Protein AF-A0A961F371-F1 (afdb_monomer)

Radius of gyration: 14.06 Å; Cα contacts (8 Å, |Δi|>4): 157; chains: 1; bounding box: 39×36×27 Å

Secondary structure (DSSP, 8-state):
--HHHHHHHHS-TTT--S--EEEEE--SS-TTT-GGGGSHHHHHHHHHHEEEEEEEEES---HHHHHHHHHTTEEEEEEEPSTT--EEEEEEEPPHHHHHTT-

Nearest PDB structures (foldseek):
  2qy6-assembly1_A  TM=8.973E-01  e=2.259E-09  Escherichia coli O157:H7
  3ps9-assembly1_A  TM=8.555E-01  e=1.669E-08  Escherichia coli BL21
  3awi-assembly4_D  TM=8.581E-01  e=2.143E-08  Escherichia coli K-12
  3sgl-assembly1_A  TM=8.199E-01  e=2.452E-07  Yersinia pestis
  3pvc-assembly1_A  TM=8.379E-01  e=4.042E-07  Yersinia pestis

pLDDT: mean 84.36, std 15.25, range [41.03, 97.75]

Sequence (103 aa):
GDAAHRLREFMPDALYPAAGIDCWYLDGFAPARNPDLWSAHIFAAMKRLSAADATAATYSVAGVVKRGLESAGFAYERAAGFGRKKEMLAAVRKSADTLRNQL

Structure (mmCIF, N/CA/C/O backbone):
data_AF-A0A961F371-F1
#
_entry.id   AF-A0A961F371-F1
#
loop_
_atom_site.group_PDB
_atom_site.id
_atom_site.type_symbol
_atom_site.label_atom_id
_atom_site.label_alt_id
_atom_site.label_comp_id
_atom_site.label_asym_id
_atom_site.label_entity_id
_atom_site.label_seq_id
_atom_site.pdbx_PDB_ins_code
_atom_site.Cartn_x
_atom_site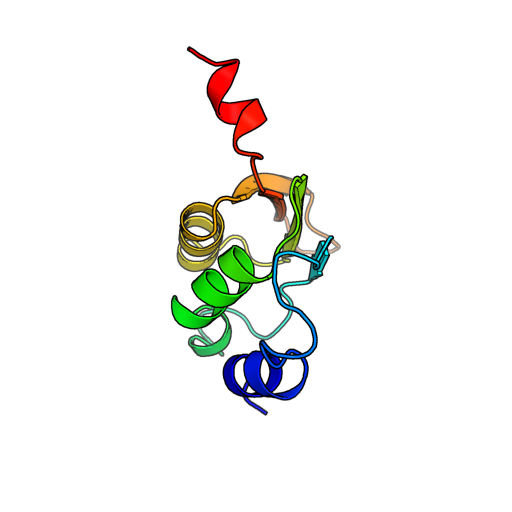.Cartn_y
_atom_site.Cartn_z
_atom_site.occupancy
_atom_site.B_iso_or_equiv
_atom_site.auth_seq_id
_atom_site.auth_comp_id
_atom_site.auth_asym_id
_atom_site.auth_atom_id
_atom_site.pdbx_PDB_model_num
ATOM 1 N N . GLY A 1 1 ? 8.608 -18.406 -3.779 1.00 54.41 1 GLY A N 1
ATOM 2 C CA . GLY A 1 1 ? 7.346 -18.705 -3.082 1.00 54.41 1 GLY A CA 1
ATOM 3 C C . GLY A 1 1 ? 6.437 -17.518 -3.260 1.00 54.41 1 GLY A C 1
ATOM 4 O O . GLY A 1 1 ? 6.910 -16.405 -3.076 1.00 54.41 1 GLY A O 1
ATOM 5 N N . ASP A 1 2 ? 5.204 -17.744 -3.693 1.00 74.81 2 ASP A N 1
ATOM 6 C CA . ASP A 1 2 ? 4.233 -16.680 -3.950 1.00 74.81 2 ASP A CA 1
ATOM 7 C C . ASP A 1 2 ? 3.741 -16.079 -2.620 1.00 74.81 2 ASP A C 1
ATOM 9 O O . ASP A 1 2 ? 3.242 -16.797 -1.749 1.00 74.81 2 ASP A O 1
ATOM 13 N N . ALA A 1 3 ? 3.915 -14.765 -2.452 1.00 67.44 3 ALA A N 1
ATOM 14 C CA . ALA A 1 3 ? 3.476 -14.038 -1.264 1.00 67.44 3 ALA A CA 1
ATOM 15 C C . ALA A 1 3 ? 1.963 -14.187 -1.042 1.00 67.44 3 ALA A C 1
ATOM 17 O O . ALA A 1 3 ? 1.521 -14.314 0.099 1.00 67.44 3 ALA A O 1
ATOM 18 N N . ALA A 1 4 ? 1.173 -14.259 -2.117 1.00 63.59 4 ALA A N 1
ATOM 19 C CA . ALA A 1 4 ? -0.268 -14.445 -2.017 1.00 63.59 4 ALA A CA 1
ATOM 20 C C . ALA A 1 4 ? -0.634 -15.837 -1.491 1.00 63.59 4 ALA A C 1
ATOM 22 O O . ALA A 1 4 ? -1.550 -15.981 -0.680 1.00 63.59 4 ALA A O 1
ATOM 23 N N . HIS A 1 5 ? 0.086 -16.874 -1.921 1.00 67.69 5 HIS A N 1
ATOM 24 C CA . HIS A 1 5 ? -0.067 -18.216 -1.367 1.00 67.69 5 HIS A CA 1
ATOM 25 C C . HIS A 1 5 ? 0.276 -18.251 0.128 1.00 67.69 5 HIS A C 1
ATOM 27 O O . HIS A 1 5 ? -0.529 -18.719 0.931 1.00 67.69 5 HIS A O 1
ATOM 33 N N . ARG A 1 6 ? 1.415 -17.668 0.522 1.00 71.81 6 ARG A N 1
ATOM 34 C CA . ARG A 1 6 ? 1.866 -17.682 1.922 1.00 71.81 6 ARG A CA 1
ATOM 35 C C . ARG A 1 6 ? 0.980 -16.881 2.869 1.00 71.81 6 ARG A C 1
ATOM 37 O O . ARG A 1 6 ? 0.815 -17.293 4.010 1.00 71.81 6 ARG A O 1
ATOM 44 N N . LEU A 1 7 ? 0.371 -15.786 2.412 1.00 70.38 7 LEU A N 1
ATOM 45 C CA . LEU A 1 7 ? -0.593 -15.038 3.226 1.00 70.38 7 LEU A CA 1
ATOM 46 C C . LEU A 1 7 ? -1.814 -15.884 3.607 1.00 70.38 7 LEU A C 1
ATOM 48 O O . LEU A 1 7 ? -2.349 -15.712 4.694 1.00 70.38 7 LEU A O 1
ATOM 52 N N . ARG A 1 8 ? -2.236 -16.819 2.747 1.00 67.94 8 ARG A N 1
ATOM 53 C CA . ARG A 1 8 ? -3.315 -17.767 3.073 1.00 67.94 8 ARG A CA 1
ATOM 54 C C . ARG A 1 8 ? -2.851 -18.895 3.990 1.00 67.94 8 ARG A C 1
ATOM 56 O O . ARG A 1 8 ? -3.617 -19.336 4.835 1.00 67.94 8 ARG A O 1
ATOM 63 N N . GLU A 1 9 ? -1.619 -19.357 3.809 1.00 70.12 9 GLU A N 1
ATOM 64 C CA . GLU A 1 9 ? -1.055 -20.488 4.552 1.00 70.12 9 GLU A CA 1
ATOM 65 C C . GLU A 1 9 ? -0.691 -20.120 6.000 1.00 70.12 9 GLU A C 1
ATOM 67 O O . GLU A 1 9 ? -1.052 -20.838 6.926 1.00 70.12 9 GLU A O 1
ATOM 72 N N . PHE A 1 10 ? -0.014 -18.985 6.208 1.00 64.94 10 PHE A N 1
ATOM 73 C CA . PHE A 1 10 ? 0.437 -18.545 7.536 1.00 64.94 10 PHE A CA 1
ATOM 74 C C . PHE A 1 10 ? -0.629 -17.790 8.329 1.00 64.94 10 PHE A C 1
ATOM 76 O O . PHE A 1 10 ? -0.530 -17.703 9.551 1.00 64.94 10 PHE A O 1
ATOM 83 N N . MET A 1 11 ? -1.644 -17.249 7.653 1.00 65.00 11 MET A N 1
ATOM 84 C CA . MET A 1 11 ? -2.767 -16.572 8.302 1.00 65.00 11 MET A CA 1
ATOM 85 C C . MET A 1 11 ? -4.088 -17.216 7.880 1.00 65.00 11 MET A C 1
ATOM 87 O O . MET A 1 11 ? -4.888 -16.587 7.179 1.00 65.00 11 MET A O 1
ATOM 91 N N . PRO A 1 12 ? -4.317 -18.485 8.271 1.00 65.00 12 PRO A N 1
ATOM 92 C CA . PRO A 1 12 ? -5.589 -19.129 8.012 1.00 65.00 12 PRO A CA 1
ATOM 93 C C . PRO A 1 12 ? -6.683 -18.386 8.780 1.00 65.00 12 PRO A C 1
ATOM 95 O O . PRO A 1 12 ? -6.499 -18.019 9.945 1.00 65.00 12 PRO A O 1
ATOM 98 N N . ASP A 1 13 ? -7.839 -18.208 8.141 1.00 65.88 13 ASP A N 1
ATOM 99 C CA . ASP A 1 13 ? -8.978 -17.457 8.694 1.00 65.88 13 ASP A CA 1
ATOM 100 C C . ASP A 1 13 ? -9.411 -17.964 10.085 1.00 65.88 13 ASP A C 1
ATOM 102 O O . ASP A 1 13 ? -9.940 -17.206 10.892 1.00 65.88 13 ASP A O 1
ATOM 106 N N . ALA A 1 14 ? -9.126 -19.233 10.397 1.00 60.84 14 ALA A N 1
ATOM 107 C CA . ALA A 1 14 ? -9.413 -19.861 11.683 1.00 60.84 14 ALA A CA 1
ATOM 108 C C . ALA A 1 14 ? -8.531 -19.378 12.855 1.00 60.84 14 ALA A C 1
ATOM 110 O O . ALA A 1 14 ? -8.976 -19.442 13.997 1.00 60.84 14 ALA A O 1
ATOM 111 N N . LEU A 1 15 ? -7.295 -18.921 12.604 1.00 60.03 15 LEU A N 1
ATOM 112 C CA . LEU A 1 15 ? -6.373 -18.446 13.653 1.00 60.03 15 LEU A CA 1
ATOM 113 C C . LEU A 1 15 ? -6.352 -16.917 13.775 1.00 60.03 15 LEU A C 1
ATOM 115 O O . LEU A 1 15 ? -6.049 -16.393 14.844 1.00 60.03 15 LEU A O 1
ATOM 119 N N . TYR A 1 16 ? -6.705 -16.207 12.701 1.00 59.97 16 TYR A N 1
ATOM 120 C CA . TYR A 1 16 ? -6.743 -14.745 12.650 1.00 59.97 16 TYR A CA 1
ATOM 121 C C . TYR A 1 16 ? -8.093 -14.282 12.085 1.00 59.97 16 TYR A C 1
ATOM 123 O O . TYR A 1 16 ? -8.177 -13.906 10.914 1.00 59.97 16 TYR A O 1
ATOM 131 N N . PRO A 1 17 ? -9.164 -14.319 12.902 1.00 53.75 17 PRO A N 1
ATOM 132 C CA . PRO A 1 17 ? -10.536 -14.120 12.433 1.00 53.75 17 PRO A CA 1
ATOM 133 C C . PRO A 1 17 ? -10.816 -12.709 11.879 1.00 53.75 17 PRO A C 1
ATOM 135 O O . PRO A 1 17 ? -11.793 -12.531 11.153 1.00 53.75 17 PRO A O 1
ATOM 138 N N . ALA A 1 18 ? -9.969 -11.713 12.174 1.00 64.69 18 ALA A N 1
ATOM 139 C CA . ALA A 1 18 ? -9.973 -10.382 11.559 1.00 64.69 18 ALA A CA 1
ATOM 140 C C . ALA A 1 18 ? -8.677 -9.596 11.866 1.00 64.69 18 ALA A C 1
ATOM 142 O O . ALA A 1 18 ? -8.003 -9.875 12.854 1.00 64.69 18 ALA A O 1
ATOM 143 N N . ALA A 1 19 ? -8.379 -8.598 11.018 1.00 65.88 19 ALA A N 1
ATOM 144 C CA . ALA A 1 19 ? -7.673 -7.338 11.305 1.00 65.88 19 ALA A CA 1
ATOM 145 C C . ALA A 1 19 ? -6.662 -7.325 12.479 1.00 65.88 19 ALA A C 1
ATOM 147 O O . ALA A 1 19 ? -6.939 -6.730 13.517 1.00 65.88 19 ALA A O 1
ATOM 148 N N . GLY A 1 20 ? -5.486 -7.935 12.301 1.00 80.62 20 GLY A N 1
ATOM 149 C CA . GLY A 1 20 ? -4.444 -8.014 13.339 1.00 80.62 20 GLY A CA 1
ATOM 150 C C . GLY A 1 20 ? -3.054 -7.541 12.911 1.00 80.62 20 GLY A C 1
ATOM 151 O O . GLY A 1 20 ? -2.134 -7.567 13.717 1.00 80.62 20 GLY A O 1
ATOM 152 N N . ILE A 1 21 ? -2.866 -7.143 11.648 1.00 90.06 21 ILE A N 1
ATOM 153 C CA . ILE A 1 21 ? -1.576 -6.622 11.184 1.00 90.06 21 ILE A CA 1
ATOM 154 C C . ILE A 1 21 ? -1.513 -5.118 11.424 1.00 90.06 21 ILE A C 1
ATOM 156 O O . ILE A 1 21 ? -2.221 -4.356 10.759 1.00 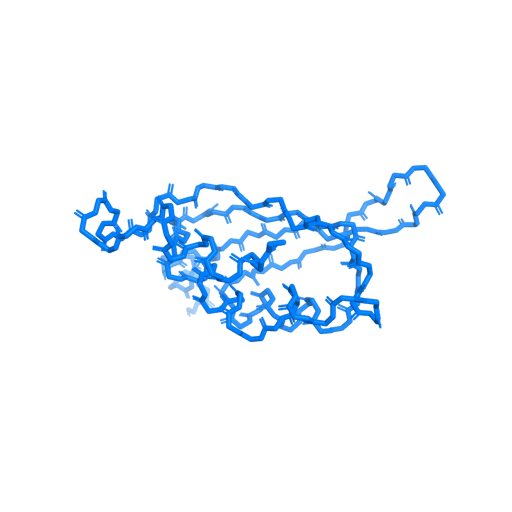90.06 21 ILE A O 1
ATOM 160 N N . ASP A 1 22 ? -0.610 -4.709 12.309 1.00 92.38 22 ASP A N 1
ATOM 161 C CA . ASP A 1 22 ? -0.342 -3.303 12.625 1.00 92.38 22 ASP A CA 1
ATOM 162 C C . ASP A 1 22 ? 0.596 -2.631 11.614 1.00 92.38 22 ASP A C 1
ATOM 164 O O . ASP A 1 22 ? 0.533 -1.417 11.408 1.00 92.38 22 ASP A O 1
ATOM 168 N N . CYS A 1 23 ? 1.476 -3.393 10.954 1.00 94.62 23 CYS A N 1
ATOM 169 C CA . CYS A 1 23 ? 2.414 -2.835 9.985 1.00 94.62 23 CYS A CA 1
ATOM 170 C C . CYS A 1 23 ? 2.738 -3.775 8.815 1.00 94.62 23 CYS A C 1
ATOM 172 O O . CYS A 1 23 ? 2.901 -4.984 8.968 1.00 94.62 23 CYS A O 1
ATOM 174 N N . TRP A 1 24 ? 2.865 -3.186 7.625 1.00 95.69 24 TRP A N 1
ATOM 175 C CA . TRP A 1 24 ? 3.261 -3.864 6.394 1.00 95.69 24 TRP A CA 1
ATOM 176 C C . TRP A 1 24 ? 4.583 -3.326 5.862 1.00 95.69 24 TRP A C 1
ATOM 178 O O . TRP A 1 24 ? 4.718 -2.133 5.578 1.00 95.69 24 TRP A O 1
ATOM 188 N N . TYR A 1 25 ? 5.527 -4.229 5.610 1.00 95.38 25 TYR A N 1
ATOM 189 C CA . TYR A 1 25 ? 6.726 -3.934 4.831 1.00 95.38 25 TYR A CA 1
ATOM 190 C C . TYR A 1 25 ? 6.550 -4.495 3.427 1.00 95.38 25 TYR A C 1
ATOM 192 O O . TYR A 1 25 ? 6.692 -5.690 3.178 1.00 95.38 25 TYR A O 1
ATOM 200 N N . LEU A 1 26 ? 6.191 -3.611 2.501 1.00 93.06 26 LEU A N 1
ATOM 201 C CA . LEU A 1 26 ? 5.996 -3.950 1.099 1.00 93.06 26 LEU A CA 1
ATOM 202 C C . LEU A 1 26 ? 7.335 -3.864 0.371 1.00 93.06 26 LEU A C 1
ATOM 204 O O . LEU A 1 26 ? 7.662 -2.861 -0.281 1.00 93.06 26 LEU A O 1
ATOM 208 N N . ASP A 1 27 ? 8.102 -4.939 0.519 1.00 91.75 27 ASP A N 1
ATOM 209 C CA . ASP A 1 27 ? 9.429 -5.097 -0.056 1.00 91.75 27 ASP A CA 1
ATOM 210 C C . ASP A 1 27 ? 9.513 -6.318 -0.982 1.00 91.75 27 ASP A C 1
ATOM 212 O O . ASP A 1 27 ? 8.850 -7.337 -0.798 1.00 91.75 27 ASP A O 1
ATOM 216 N N . GLY A 1 28 ? 10.317 -6.184 -2.029 1.00 88.75 28 GLY A N 1
ATOM 217 C CA . GLY A 1 28 ? 10.445 -7.149 -3.112 1.00 88.75 28 GLY A CA 1
ATOM 218 C C . GLY A 1 28 ? 10.920 -6.482 -4.397 1.00 88.75 28 GLY A C 1
ATOM 219 O O . GLY A 1 28 ? 11.224 -5.291 -4.430 1.00 88.75 28 GLY A O 1
ATOM 220 N N . PHE A 1 29 ? 10.991 -7.229 -5.499 1.00 91.00 29 PHE A N 1
ATOM 221 C CA . PHE A 1 29 ? 11.420 -6.651 -6.774 1.00 91.00 29 PHE A CA 1
ATOM 222 C C . PHE A 1 29 ? 10.461 -5.573 -7.289 1.00 91.00 29 PHE A C 1
ATOM 224 O O . PHE A 1 29 ? 9.264 -5.580 -6.998 1.00 91.00 29 PHE A O 1
ATOM 231 N N . ALA A 1 30 ? 11.010 -4.657 -8.095 1.00 89.62 30 ALA A N 1
ATOM 232 C CA . ALA A 1 30 ? 10.253 -3.553 -8.670 1.00 89.62 30 ALA A CA 1
ATOM 233 C C . ALA A 1 30 ? 8.998 -4.068 -9.398 1.00 89.62 30 ALA A C 1
ATOM 235 O O . ALA A 1 30 ? 9.059 -5.153 -9.983 1.00 89.62 30 ALA A O 1
ATOM 236 N N . PRO A 1 31 ? 7.899 -3.294 -9.454 1.00 88.44 31 PRO A N 1
ATOM 237 C CA . PRO A 1 31 ? 6.650 -3.762 -10.056 1.00 88.44 31 PRO A CA 1
ATOM 238 C C . PRO A 1 31 ? 6.765 -4.301 -11.480 1.00 88.44 31 PRO A C 1
ATOM 240 O O . PRO A 1 31 ? 6.092 -5.262 -11.823 1.00 88.44 31 PRO A O 1
ATOM 243 N N . ALA A 1 32 ? 7.676 -3.750 -12.282 1.00 90.62 32 ALA A N 1
ATOM 244 C CA . ALA A 1 32 ? 7.939 -4.246 -13.630 1.00 90.62 32 ALA A CA 1
ATOM 245 C C . ALA A 1 32 ? 8.620 -5.632 -13.670 1.00 90.62 32 ALA A C 1
ATOM 247 O O . ALA A 1 32 ? 8.526 -6.321 -14.677 1.00 90.62 32 ALA A O 1
ATOM 248 N N . ARG A 1 33 ? 9.329 -6.035 -12.606 1.00 90.81 33 ARG A N 1
ATOM 249 C CA . ARG A 1 33 ? 10.050 -7.320 -12.515 1.00 90.81 33 ARG A CA 1
ATOM 250 C C . ARG A 1 33 ? 9.279 -8.396 -11.752 1.00 90.81 33 ARG A C 1
ATOM 252 O O . ARG A 1 33 ? 9.562 -9.569 -11.948 1.00 90.81 33 ARG A O 1
ATOM 259 N N . ASN A 1 34 ? 8.363 -8.012 -10.864 1.00 91.12 34 ASN A N 1
ATOM 260 C CA . ASN A 1 34 ? 7.539 -8.945 -10.094 1.00 91.12 34 ASN A CA 1
ATOM 261 C C . ASN A 1 34 ? 6.113 -8.397 -9.927 1.00 91.12 34 ASN A C 1
ATOM 263 O O . ASN A 1 34 ? 5.772 -7.946 -8.835 1.00 91.12 34 ASN A O 1
ATOM 267 N N . PRO A 1 35 ? 5.298 -8.375 -10.993 1.00 89.69 35 PRO A N 1
ATOM 268 C CA . PRO A 1 35 ? 3.954 -7.798 -10.958 1.00 89.69 35 PRO A CA 1
ATOM 269 C C . PRO A 1 35 ? 3.014 -8.508 -9.975 1.00 89.69 35 PRO A C 1
ATOM 271 O O . PRO A 1 35 ? 2.137 -7.857 -9.412 1.00 89.69 35 PRO A O 1
ATOM 274 N N . ASP A 1 36 ? 3.226 -9.798 -9.713 1.00 89.56 36 ASP A N 1
ATOM 275 C CA . ASP A 1 36 ? 2.352 -10.615 -8.864 1.00 89.56 36 ASP A CA 1
ATOM 276 C C . ASP A 1 36 ? 2.322 -10.125 -7.408 1.00 89.56 36 ASP A C 1
ATOM 278 O O . ASP A 1 36 ? 1.252 -10.052 -6.796 1.00 89.56 36 ASP A O 1
ATOM 282 N N . LEU A 1 37 ? 3.473 -9.686 -6.878 1.00 89.00 37 LEU A N 1
ATOM 283 C CA . LEU A 1 37 ? 3.569 -9.059 -5.551 1.00 89.00 37 LEU A CA 1
ATOM 284 C C . LEU A 1 37 ? 2.743 -7.767 -5.449 1.00 89.00 37 LEU A C 1
ATOM 286 O O . LEU A 1 37 ? 2.271 -7.417 -4.373 1.00 89.00 37 LEU A O 1
ATOM 290 N N . TRP A 1 38 ? 2.557 -7.058 -6.560 1.00 93.19 38 TRP A N 1
ATOM 291 C CA . TRP A 1 38 ? 1.823 -5.789 -6.618 1.00 93.19 38 TRP A CA 1
ATOM 292 C C . TRP A 1 38 ? 0.445 -5.968 -7.260 1.00 93.19 38 TRP A C 1
ATOM 294 O O . TRP A 1 38 ? -0.109 -5.033 -7.842 1.00 93.19 38 TRP A O 1
ATOM 304 N N . SER A 1 39 ? -0.096 -7.184 -7.195 1.00 93.38 39 SER A N 1
ATOM 305 C CA . SER A 1 39 ? -1.406 -7.511 -7.738 1.00 93.38 39 SER A CA 1
ATOM 306 C C . SER A 1 39 ? -2.535 -7.028 -6.826 1.00 93.38 39 SER A C 1
ATOM 308 O O . SER A 1 39 ? -2.383 -6.879 -5.612 1.00 93.38 39 SER A O 1
ATOM 310 N N . ALA A 1 40 ? -3.723 -6.854 -7.409 1.00 92.31 40 ALA A N 1
ATOM 311 C CA . ALA A 1 40 ? -4.936 -6.524 -6.661 1.00 92.31 40 ALA A CA 1
ATOM 312 C C . ALA A 1 40 ? -5.235 -7.539 -5.542 1.00 92.31 40 ALA A C 1
ATOM 314 O O . ALA A 1 40 ? -5.786 -7.173 -4.507 1.00 92.31 40 ALA A O 1
ATOM 315 N N . HIS A 1 41 ? -4.841 -8.803 -5.722 1.00 89.94 41 HIS A N 1
ATOM 316 C CA . HIS A 1 41 ? -5.054 -9.842 -4.723 1.00 89.94 41 HIS A CA 1
ATOM 317 C C . HIS A 1 41 ? -4.239 -9.603 -3.442 1.00 89.94 41 HIS A C 1
ATOM 319 O O . HIS A 1 41 ? -4.780 -9.757 -2.347 1.00 89.94 41 HIS A O 1
ATOM 325 N N . ILE A 1 42 ? -2.982 -9.157 -3.566 1.00 92.06 42 ILE A N 1
ATOM 326 C CA . ILE A 1 42 ? -2.147 -8.785 -2.415 1.00 92.06 42 ILE A CA 1
ATOM 327 C C . ILE A 1 42 ? -2.761 -7.598 -1.673 1.00 92.06 42 ILE A C 1
ATOM 329 O O . ILE A 1 42 ? -2.942 -7.660 -0.459 1.00 92.06 42 ILE A O 1
ATOM 333 N N . PHE A 1 43 ? -3.170 -6.548 -2.388 1.00 94.44 43 PHE A N 1
ATOM 334 C CA . PHE A 1 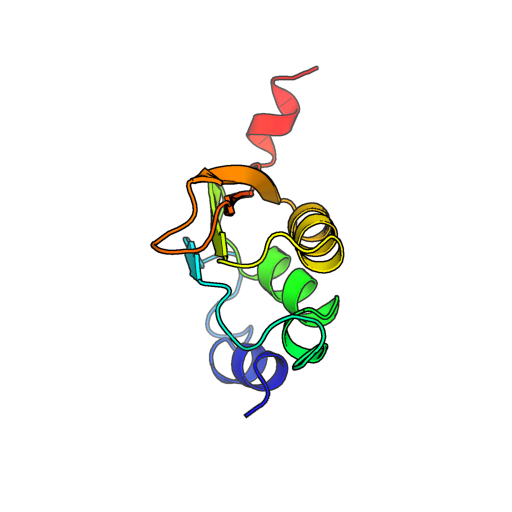43 ? -3.789 -5.377 -1.759 1.00 94.44 43 PHE A CA 1
ATOM 335 C C . PHE A 1 43 ? -5.142 -5.699 -1.099 1.00 94.44 43 PHE A C 1
ATOM 337 O O . PHE A 1 43 ? -5.451 -5.177 -0.027 1.00 94.44 43 PHE A O 1
ATOM 344 N N . ALA A 1 44 ? -5.926 -6.618 -1.669 1.00 90.88 44 ALA A N 1
ATOM 345 C CA . ALA A 1 44 ? -7.146 -7.118 -1.035 1.00 90.88 44 ALA A CA 1
ATOM 346 C C . ALA A 1 44 ? -6.848 -7.892 0.261 1.00 90.88 44 ALA A C 1
ATOM 348 O O . ALA A 1 44 ? -7.556 -7.726 1.257 1.00 90.88 44 ALA A O 1
ATOM 349 N N . ALA A 1 45 ? -5.782 -8.699 0.278 1.00 89.62 45 ALA A N 1
ATOM 350 C CA . ALA A 1 45 ? -5.326 -9.369 1.491 1.00 89.62 45 ALA A CA 1
ATOM 351 C C . ALA A 1 45 ? -4.865 -8.358 2.552 1.00 89.62 45 ALA A C 1
ATOM 353 O O . ALA A 1 45 ? -5.270 -8.480 3.707 1.00 89.62 45 ALA A O 1
ATOM 354 N N . MET A 1 46 ? -4.118 -7.317 2.159 1.00 92.62 46 MET A N 1
ATOM 355 C CA . MET A 1 46 ? -3.728 -6.234 3.068 1.00 92.62 46 MET A CA 1
ATOM 356 C C . MET A 1 46 ? -4.940 -5.582 3.728 1.00 92.62 46 MET A C 1
ATOM 358 O O . MET A 1 46 ? -4.991 -5.467 4.949 1.00 92.62 46 MET A O 1
ATOM 362 N N . LYS A 1 47 ? -5.955 -5.220 2.934 1.00 91.38 47 LYS A N 1
ATOM 363 C CA . LYS A 1 47 ? -7.192 -4.619 3.445 1.00 91.38 47 LYS A CA 1
ATOM 364 C C . LYS A 1 47 ? -7.847 -5.476 4.526 1.00 91.38 47 LYS A C 1
ATOM 366 O O . LYS A 1 47 ? -8.222 -4.958 5.574 1.00 91.38 47 LYS A O 1
ATOM 371 N N . ARG A 1 48 ? -7.988 -6.774 4.246 1.00 88.69 48 ARG A N 1
ATOM 372 C CA . ARG A 1 48 ? -8.662 -7.749 5.112 1.00 88.69 48 ARG A CA 1
ATOM 373 C C . ARG A 1 48 ? -7.910 -7.987 6.421 1.00 88.69 48 ARG A C 1
ATOM 375 O O . ARG A 1 48 ? -8.538 -8.112 7.467 1.00 88.69 48 ARG A O 1
ATOM 382 N N . LEU A 1 49 ? -6.585 -8.078 6.347 1.00 88.94 49 LEU A N 1
ATOM 383 C CA . LEU A 1 49 ? -5.742 -8.506 7.464 1.00 88.94 49 LEU A CA 1
ATOM 384 C C . LEU A 1 49 ? -5.234 -7.345 8.327 1.00 88.94 49 LEU A C 1
ATOM 386 O O . LEU A 1 49 ? -4.823 -7.572 9.463 1.00 88.94 49 LEU A O 1
ATOM 390 N N . SER A 1 50 ? -5.269 -6.111 7.826 1.00 91.38 50 SER A N 1
ATOM 391 C CA . SER A 1 50 ? -4.842 -4.936 8.588 1.00 91.38 50 SER A CA 1
ATOM 392 C C . SER A 1 50 ? -5.735 -4.638 9.788 1.00 91.38 50 SER A C 1
ATOM 394 O O . SER A 1 50 ? -6.961 -4.683 9.680 1.00 91.38 50 SER A O 1
ATOM 396 N N . ALA A 1 51 ? -5.120 -4.249 10.901 1.00 89.56 51 ALA A N 1
ATOM 397 C CA . ALA A 1 51 ? -5.786 -3.598 12.023 1.00 89.56 51 ALA A CA 1
ATOM 398 C C . ALA A 1 51 ? -6.267 -2.178 11.650 1.00 89.56 51 ALA A C 1
ATOM 400 O O . ALA A 1 51 ? -5.950 -1.649 10.576 1.00 89.56 51 ALA A O 1
ATOM 401 N N . ALA A 1 52 ? -7.076 -1.556 12.514 1.00 87.69 52 ALA A N 1
ATOM 402 C CA . ALA A 1 52 ? -7.306 -0.111 12.432 1.00 87.69 52 ALA A CA 1
ATOM 403 C C . ALA A 1 52 ? -5.969 0.629 12.593 1.00 87.69 52 ALA A C 1
ATOM 405 O O . ALA A 1 52 ? -5.092 0.152 13.302 1.00 87.69 52 ALA A O 1
ATOM 406 N N . ASP A 1 53 ? -5.800 1.739 11.872 1.00 90.75 53 ASP A N 1
ATOM 407 C CA . ASP A 1 53 ? -4.582 2.562 11.893 1.00 90.75 53 ASP A CA 1
ATOM 408 C C . ASP A 1 53 ? -3.283 1.826 11.511 1.00 90.75 53 ASP A C 1
ATOM 410 O O . ASP A 1 53 ? -2.182 2.344 11.703 1.00 90.75 53 ASP A O 1
ATOM 414 N N . ALA A 1 54 ? -3.403 0.644 10.893 1.00 94.94 54 ALA A N 1
ATOM 415 C CA . ALA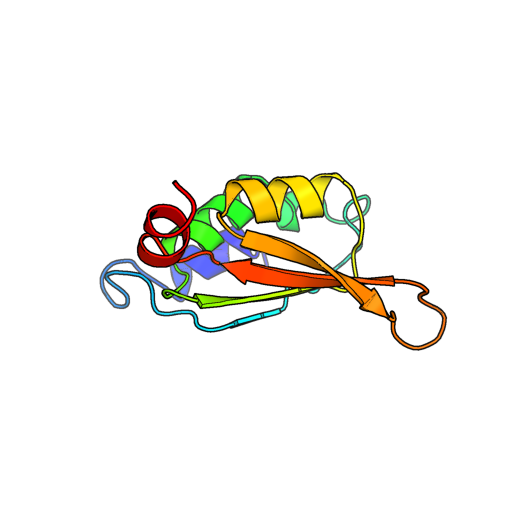 A 1 54 ? -2.265 -0.106 10.390 1.00 94.94 54 ALA A CA 1
ATOM 416 C C . ALA A 1 54 ? -1.425 0.742 9.431 1.00 94.94 54 ALA A C 1
ATOM 418 O O . ALA A 1 54 ? -1.947 1.501 8.611 1.00 94.94 54 ALA A O 1
ATOM 419 N N . THR A 1 55 ? -0.115 0.558 9.484 1.00 97.31 55 THR A N 1
ATOM 420 C CA . THR A 1 55 ? 0.841 1.289 8.6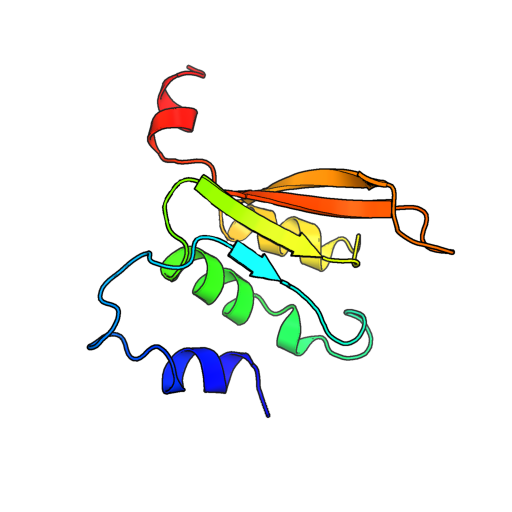53 1.00 97.31 55 THR A CA 1
ATOM 421 C C . THR A 1 55 ? 1.360 0.424 7.511 1.00 97.31 55 THR A C 1
ATOM 423 O O . THR A 1 55 ? 1.343 -0.805 7.568 1.00 97.31 55 THR A O 1
ATOM 426 N N . ALA A 1 56 ? 1.825 1.056 6.441 1.00 97.50 56 ALA A N 1
ATOM 427 C CA . ALA A 1 56 ? 2.542 0.391 5.366 1.00 97.50 56 ALA A CA 1
ATOM 428 C C . ALA A 1 56 ? 3.700 1.262 4.884 1.00 97.50 56 ALA A C 1
ATOM 430 O O . ALA A 1 56 ? 3.564 2.478 4.759 1.00 97.50 56 ALA A O 1
ATOM 431 N N . ALA A 1 57 ? 4.830 0.637 4.569 1.00 97.56 57 ALA A N 1
ATOM 432 C CA . ALA A 1 57 ? 5.975 1.307 3.970 1.00 97.56 57 ALA A CA 1
ATOM 433 C C . ALA A 1 57 ? 6.476 0.527 2.756 1.00 97.56 57 ALA A C 1
ATOM 435 O O . ALA A 1 57 ? 6.493 -0.705 2.746 1.00 97.56 57 ALA A O 1
ATOM 436 N N . THR A 1 58 ? 6.903 1.248 1.721 1.00 96.69 58 THR A N 1
ATOM 437 C CA . THR A 1 58 ? 7.534 0.650 0.545 1.00 96.69 58 THR A CA 1
ATOM 438 C C . THR A 1 58 ? 8.531 1.598 -0.075 1.00 96.69 58 THR A C 1
ATOM 440 O O . THR A 1 58 ? 8.300 2.803 -0.184 1.00 96.69 58 THR A O 1
ATOM 443 N N . TYR A 1 59 ? 9.620 1.037 -0.592 1.00 94.56 59 TYR A N 1
ATOM 444 C CA . TYR A 1 59 ? 10.533 1.810 -1.411 1.00 94.56 59 TYR A CA 1
ATOM 445 C C . TYR A 1 59 ? 9.839 2.287 -2.702 1.00 94.56 59 TYR A C 1
ATOM 447 O O . TYR A 1 59 ? 10.210 3.326 -3.234 1.00 94.56 59 TYR A O 1
ATOM 455 N N . SER A 1 60 ? 8.877 1.555 -3.271 1.00 94.44 60 SER A N 1
ATOM 456 C CA . SER A 1 60 ? 8.318 1.839 -4.603 1.00 94.44 60 SER A CA 1
ATOM 457 C C . SER A 1 60 ? 7.328 3.013 -4.622 1.00 94.44 60 SER A C 1
ATOM 459 O O . SER A 1 60 ? 6.344 3.015 -3.900 1.00 94.44 60 SER A O 1
ATOM 461 N N . VAL A 1 61 ? 7.517 3.975 -5.536 1.00 95.94 61 VAL A N 1
ATOM 462 C CA . VAL A 1 61 ? 6.580 5.101 -5.767 1.00 95.94 61 VAL A CA 1
ATOM 463 C C . VAL A 1 61 ? 5.728 4.928 -7.034 1.00 95.94 61 VAL A C 1
ATOM 465 O O . VAL A 1 61 ? 5.132 5.890 -7.535 1.00 95.94 61 VAL A O 1
ATOM 468 N N . ALA A 1 62 ? 5.701 3.716 -7.595 1.00 96.25 62 ALA A N 1
ATOM 469 C CA . ALA A 1 62 ? 5.003 3.421 -8.842 1.00 96.25 62 ALA A CA 1
ATOM 470 C C . ALA A 1 62 ? 3.480 3.588 -8.707 1.00 96.25 62 ALA A C 1
ATOM 472 O O . ALA A 1 62 ? 2.896 3.313 -7.659 1.00 96.25 62 ALA A O 1
ATOM 473 N N . GLY A 1 63 ? 2.819 3.995 -9.795 1.00 96.88 63 GLY A N 1
ATOM 474 C CA . GLY A 1 63 ? 1.375 4.262 -9.792 1.00 96.88 63 GLY A CA 1
ATOM 475 C C . GLY A 1 63 ? 0.512 3.054 -9.412 1.00 96.88 63 GLY A C 1
ATOM 476 O O . GLY A 1 63 ? -0.502 3.226 -8.748 1.00 96.88 63 GLY A O 1
ATOM 477 N N . VAL A 1 64 ? 0.926 1.834 -9.780 1.00 96.19 64 VAL A N 1
ATOM 478 C CA . VAL A 1 64 ? 0.220 0.599 -9.388 1.00 96.19 64 VAL A CA 1
ATOM 479 C C . VAL A 1 64 ? 0.234 0.385 -7.875 1.00 96.19 64 VAL A C 1
ATOM 481 O O . VAL A 1 64 ? -0.774 -0.013 -7.308 1.00 96.19 64 VAL A O 1
ATOM 484 N N . VAL A 1 65 ? 1.341 0.733 -7.214 1.00 97.00 65 VAL A N 1
ATOM 485 C CA . VAL A 1 65 ? 1.492 0.582 -5.764 1.00 97.00 65 VAL A CA 1
ATOM 486 C C . VAL A 1 65 ? 0.635 1.607 -5.030 1.00 97.00 65 VAL A C 1
ATOM 488 O O . VAL A 1 65 ? -0.081 1.249 -4.106 1.00 97.00 65 VAL A O 1
ATOM 491 N N . LYS A 1 66 ? 0.631 2.859 -5.503 1.00 97.75 66 LYS A N 1
ATOM 492 C CA . LYS A 1 66 ? -0.226 3.936 -4.978 1.00 97.75 66 LYS A CA 1
ATOM 493 C C . LYS A 1 66 ? -1.709 3.575 -5.040 1.00 97.75 66 LYS A C 1
ATOM 495 O O . LYS A 1 66 ? -2.380 3.589 -4.015 1.00 97.75 66 LYS A O 1
ATOM 500 N N . ARG A 1 67 ? -2.190 3.171 -6.221 1.00 97.44 67 ARG A N 1
ATOM 501 C CA . ARG A 1 67 ? -3.586 2.741 -6.410 1.00 97.44 67 ARG A CA 1
ATOM 502 C C . ARG A 1 67 ? -3.922 1.492 -5.600 1.00 97.44 67 ARG A C 1
ATOM 504 O O . ARG A 1 67 ? -5.029 1.370 -5.089 1.00 97.44 67 ARG A O 1
ATOM 511 N N . GLY A 1 68 ? -2.968 0.571 -5.473 1.00 96.69 68 GLY A N 1
ATOM 512 C CA . GLY A 1 68 ? -3.094 -0.606 -4.622 1.00 96.69 68 GLY A CA 1
ATOM 513 C C . GLY A 1 68 ? -3.321 -0.243 -3.156 1.00 96.69 68 GLY A C 1
ATOM 514 O O . GLY A 1 68 ? -4.309 -0.680 -2.569 1.00 96.69 68 GLY A O 1
ATOM 515 N N . LEU A 1 69 ? -2.466 0.618 -2.597 1.00 96.94 69 LEU A N 1
ATOM 516 C CA . LEU A 1 69 ? -2.596 1.142 -1.233 1.00 96.94 69 LEU A CA 1
ATOM 517 C C . LEU A 1 69 ? -3.946 1.846 -1.019 1.00 96.94 69 LEU A C 1
ATOM 519 O O . LEU A 1 69 ? -4.656 1.514 -0.071 1.00 96.94 69 LEU A O 1
ATOM 523 N N . GLU A 1 70 ? -4.344 2.733 -1.935 1.00 96.56 70 GLU A N 1
ATOM 524 C CA . GLU A 1 70 ? -5.654 3.405 -1.895 1.00 96.56 70 GLU A CA 1
ATOM 525 C C . GLU A 1 70 ? -6.807 2.389 -1.882 1.00 96.56 70 GLU A C 1
ATOM 527 O O . GLU A 1 70 ? -7.693 2.459 -1.030 1.00 96.56 70 GLU A O 1
ATOM 532 N N . SER A 1 71 ? -6.773 1.386 -2.769 1.00 95.19 71 SER A N 1
ATOM 533 C CA . SER A 1 71 ? -7.803 0.336 -2.839 1.00 95.19 71 SER A CA 1
ATOM 534 C C . SER A 1 71 ? -7.881 -0.520 -1.567 1.00 95.19 71 SER A C 1
ATOM 536 O O . SER A 1 71 ? -8.955 -1.017 -1.205 1.00 95.19 71 SER A O 1
ATOM 538 N N . ALA A 1 72 ? -6.756 -0.646 -0.857 1.00 94.44 72 ALA A N 1
ATOM 539 C CA . ALA A 1 72 ? -6.657 -1.334 0.420 1.00 94.44 72 ALA A CA 1
ATOM 540 C C . ALA A 1 72 ? -7.103 -0.473 1.621 1.00 94.44 72 ALA A C 1
ATOM 542 O O . ALA A 1 72 ? -7.142 -0.971 2.745 1.00 94.44 72 ALA A O 1
ATOM 543 N N . GLY A 1 73 ? -7.484 0.790 1.397 1.00 94.56 73 GLY A N 1
ATOM 544 C CA . GLY A 1 73 ? -7.937 1.722 2.436 1.00 94.56 73 GLY A CA 1
ATOM 545 C C . GLY A 1 73 ? -6.816 2.522 3.103 1.00 94.56 73 GLY A C 1
ATOM 546 O O . GLY A 1 73 ? -7.039 3.133 4.149 1.00 94.56 73 GLY A O 1
ATOM 547 N N . PHE A 1 74 ? -5.617 2.526 2.521 1.00 95.88 74 PHE A N 1
ATOM 548 C CA . PHE A 1 74 ? -4.489 3.305 3.015 1.00 95.88 74 PHE A CA 1
ATOM 549 C C . PHE A 1 74 ? -4.432 4.675 2.346 1.00 95.88 74 PHE A C 1
ATOM 551 O O . PHE A 1 74 ? -4.486 4.791 1.122 1.00 95.88 74 PHE A O 1
ATOM 558 N N . ALA A 1 75 ? -4.253 5.714 3.155 1.00 96.12 75 ALA A N 1
ATOM 559 C CA . ALA A 1 75 ? -3.787 7.005 2.679 1.00 96.12 75 ALA A CA 1
ATOM 560 C C . ALA A 1 75 ? -2.260 6.997 2.691 1.00 96.12 75 ALA A C 1
ATOM 562 O O . ALA A 1 75 ? -1.668 6.686 3.723 1.00 96.12 75 ALA A O 1
ATOM 563 N N . TYR A 1 76 ? -1.631 7.312 1.559 1.00 96.56 76 TYR A N 1
ATOM 564 C CA . TYR A 1 76 ? -0.175 7.388 1.459 1.00 96.56 76 TYR A CA 1
ATOM 565 C C . TYR A 1 76 ? 0.317 8.827 1.357 1.00 96.56 76 TYR A C 1
ATOM 567 O O . TYR A 1 76 ? -0.357 9.712 0.832 1.00 96.56 76 TYR A O 1
ATOM 575 N N . GLU A 1 77 ? 1.561 9.013 1.765 1.00 96.62 77 GLU A N 1
ATOM 576 C CA . GLU A 1 77 ? 2.357 10.204 1.532 1.00 96.62 77 GLU A CA 1
ATOM 577 C C . GLU A 1 77 ? 3.712 9.828 0.923 1.00 96.62 77 GLU A C 1
ATOM 579 O O . GLU A 1 77 ? 4.153 8.673 0.962 1.00 96.62 77 GLU A O 1
ATOM 584 N N . ARG A 1 78 ? 4.372 10.812 0.307 1.00 96.19 78 ARG A N 1
ATOM 585 C CA . ARG A 1 78 ? 5.746 10.661 -0.179 1.00 96.19 78 ARG A CA 1
ATOM 586 C C . ARG A 1 78 ? 6.690 11.028 0.957 1.00 96.19 78 ARG A C 1
ATOM 588 O O . ARG A 1 78 ? 6.649 12.152 1.441 1.00 96.19 78 ARG A O 1
ATOM 595 N N . ALA A 1 79 ? 7.560 10.100 1.326 1.00 94.31 79 ALA A N 1
ATOM 596 C CA . ALA A 1 79 ? 8.639 10.336 2.275 1.00 94.31 79 ALA A CA 1
ATOM 597 C C . ALA A 1 79 ? 9.987 10.407 1.546 1.00 94.31 79 ALA A C 1
ATOM 599 O O . ALA A 1 79 ? 10.129 9.913 0.418 1.00 94.31 79 ALA A O 1
ATOM 600 N N . ALA A 1 80 ? 10.988 10.998 2.202 1.00 94.56 80 ALA A N 1
ATOM 601 C CA . ALA A 1 80 ? 12.357 11.006 1.701 1.00 94.56 80 ALA A CA 1
ATOM 602 C C . ALA A 1 80 ? 12.843 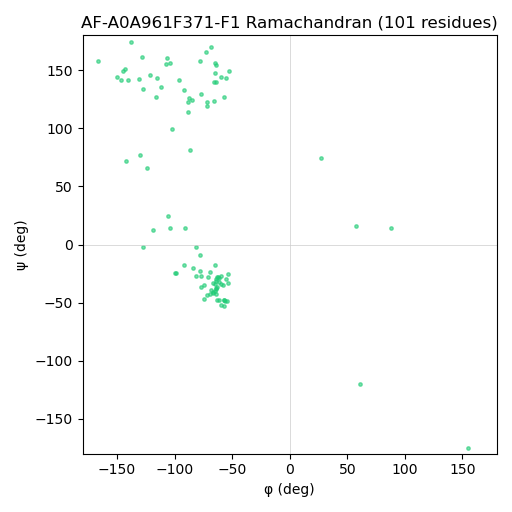9.564 1.494 1.00 94.56 80 ALA A C 1
ATOM 604 O O . ALA A 1 80 ? 12.745 8.729 2.391 1.00 94.56 80 ALA A O 1
ATOM 605 N N . GLY A 1 81 ? 13.334 9.258 0.294 1.00 91.56 81 GLY A N 1
ATOM 606 C CA . GLY A 1 81 ? 13.909 7.946 0.022 1.00 91.56 81 GLY A CA 1
ATOM 607 C C . GLY A 1 81 ? 15.279 7.774 0.687 1.00 91.56 81 GLY A C 1
ATOM 608 O O . GLY A 1 81 ? 15.911 8.733 1.127 1.00 91.56 81 GLY A O 1
ATOM 609 N N . PHE A 1 82 ? 15.751 6.529 0.752 1.00 87.50 82 PHE A N 1
ATOM 610 C CA . PHE A 1 82 ? 17.050 6.201 1.337 1.00 87.50 82 PHE A CA 1
ATOM 611 C C . PHE A 1 82 ? 18.158 6.087 0.276 1.00 87.50 82 PHE A C 1
ATOM 613 O O . PHE A 1 82 ? 17.960 5.538 -0.815 1.00 87.50 82 PHE A O 1
ATOM 620 N N . GLY A 1 83 ? 19.360 6.567 0.611 1.00 91.75 83 GLY A N 1
ATOM 621 C CA . GLY A 1 83 ? 20.541 6.494 -0.250 1.00 91.75 83 GLY A CA 1
ATOM 622 C C . GLY A 1 83 ? 20.349 7.241 -1.572 1.00 91.75 83 GLY A C 1
ATOM 623 O O . GLY A 1 83 ? 20.110 8.443 -1.593 1.00 91.75 83 GLY A O 1
ATOM 624 N N . ARG A 1 84 ? 20.453 6.530 -2.703 1.00 90.19 84 ARG A N 1
ATOM 625 C CA . ARG A 1 84 ? 20.260 7.122 -4.044 1.00 90.19 84 ARG A CA 1
ATOM 626 C C . ARG A 1 84 ? 18.790 7.326 -4.414 1.00 90.19 84 ARG A C 1
ATOM 628 O O . ARG A 1 84 ? 18.496 7.898 -5.465 1.00 90.19 84 ARG A O 1
ATOM 635 N N . LYS A 1 85 ? 17.861 6.808 -3.610 1.00 88.00 85 LYS A N 1
ATOM 636 C CA . LYS A 1 85 ? 16.439 6.882 -3.914 1.00 88.00 85 LYS A CA 1
ATOM 637 C C . LYS A 1 85 ? 15.875 8.209 -3.427 1.00 88.00 85 LYS A C 1
ATOM 639 O O . LYS A 1 85 ? 15.986 8.525 -2.254 1.00 88.00 85 LYS A O 1
ATOM 644 N N . LYS A 1 86 ? 15.246 8.965 -4.329 1.00 90.94 86 LYS A N 1
ATOM 645 C CA . LYS A 1 86 ? 14.685 10.284 -3.997 1.00 90.94 86 LYS A CA 1
ATOM 646 C C . LYS A 1 86 ? 13.480 10.189 -3.066 1.00 90.94 86 LYS A C 1
ATOM 648 O O . LYS A 1 86 ? 13.357 10.975 -2.138 1.00 90.94 86 LYS A O 1
ATOM 653 N N . GLU A 1 87 ? 12.598 9.230 -3.322 1.00 95.44 87 GLU A N 1
ATOM 654 C CA . GLU A 1 87 ? 11.296 9.149 -2.664 1.00 95.44 87 GLU A CA 1
ATOM 655 C C . GLU A 1 87 ? 10.903 7.698 -2.389 1.00 95.44 87 GLU A C 1
ATOM 657 O O . GLU A 1 87 ? 11.259 6.782 -3.143 1.00 95.44 87 GLU A O 1
ATOM 662 N N . MET A 1 88 ? 10.120 7.519 -1.333 1.00 96.69 88 MET A N 1
ATOM 663 C CA . MET A 1 88 ? 9.449 6.279 -0.954 1.00 96.69 88 MET A CA 1
ATOM 664 C C . MET A 1 88 ? 8.015 6.588 -0.502 1.00 96.69 88 MET A C 1
ATOM 666 O O . MET A 1 88 ? 7.636 7.758 -0.430 1.00 96.69 88 MET A O 1
ATOM 670 N N . LEU A 1 89 ? 7.208 5.562 -0.228 1.00 97.69 89 LEU A N 1
ATOM 671 C CA . LEU A 1 89 ? 5.856 5.753 0.302 1.00 97.69 89 LEU A CA 1
ATOM 672 C C . LEU A 1 89 ? 5.767 5.259 1.743 1.00 97.69 89 LEU A C 1
ATOM 674 O O . LEU A 1 89 ? 6.216 4.152 2.052 1.00 97.69 89 LEU A O 1
ATOM 678 N N . ALA A 1 90 ? 5.129 6.074 2.575 1.00 97.69 90 ALA A N 1
ATOM 679 C CA . ALA A 1 90 ? 4.588 5.692 3.871 1.00 97.69 90 ALA A CA 1
ATOM 680 C C . ALA A 1 90 ? 3.066 5.841 3.800 1.00 97.69 90 ALA A C 1
ATOM 682 O O . ALA A 1 90 ? 2.565 6.732 3.114 1.00 97.69 90 ALA A O 1
ATOM 683 N N . ALA A 1 91 ? 2.324 4.946 4.439 1.00 97.56 91 ALA A N 1
ATOM 684 C CA . ALA A 1 91 ? 0.875 4.952 4.381 1.00 97.56 91 ALA A CA 1
ATOM 685 C C . ALA A 1 91 ? 0.251 4.503 5.699 1.00 97.56 91 ALA A C 1
ATOM 687 O O . ALA A 1 91 ? 0.811 3.669 6.406 1.00 97.56 91 ALA A O 1
ATOM 688 N N . VAL A 1 92 ? -0.932 5.035 5.994 1.00 96.88 92 VAL A N 1
ATOM 689 C CA . VAL A 1 92 ? -1.725 4.698 7.180 1.00 96.88 92 VAL A CA 1
ATOM 690 C C . VAL A 1 92 ? -3.129 4.324 6.732 1.00 96.88 92 VAL A C 1
ATOM 692 O O . VAL A 1 92 ? -3.730 5.010 5.895 1.00 96.88 92 VAL A O 1
ATOM 695 N N . ARG A 1 93 ? -3.662 3.221 7.257 1.00 93.31 93 ARG A N 1
ATOM 696 C CA . ARG A 1 93 ? -5.041 2.817 7.000 1.00 93.31 93 ARG A CA 1
ATOM 697 C C . ARG A 1 93 ? -5.962 3.769 7.738 1.00 93.31 93 ARG A C 1
ATOM 699 O O . ARG A 1 93 ? -5.923 3.832 8.960 1.00 93.31 93 ARG A O 1
ATOM 706 N N . LYS A 1 94 ? -6.821 4.479 7.008 1.00 79.44 94 LYS A N 1
ATOM 707 C CA . LYS A 1 94 ? -7.832 5.314 7.659 1.00 79.44 94 LYS A CA 1
ATOM 708 C C . LYS A 1 94 ? -8.801 4.401 8.408 1.00 79.44 94 LYS A C 1
ATOM 710 O O . LYS A 1 94 ? -9.393 3.505 7.799 1.00 79.44 94 LYS A O 1
ATOM 715 N N . SER A 1 95 ? -8.963 4.604 9.713 1.00 70.06 95 SER A N 1
ATOM 716 C CA . SER A 1 95 ? -10.061 3.972 10.440 1.00 70.06 95 SER A CA 1
ATOM 717 C C . SER A 1 95 ? -11.403 4.515 9.928 1.00 70.06 95 SER A C 1
ATOM 719 O O . SER A 1 95 ? -11.487 5.613 9.365 1.00 70.06 95 SER A O 1
ATOM 721 N N . ALA A 1 96 ? -12.474 3.738 10.106 1.00 61.53 96 ALA A N 1
ATOM 722 C CA . ALA A 1 96 ? -13.825 4.190 9.770 1.00 61.53 96 ALA A CA 1
ATOM 723 C C . ALA A 1 96 ? -14.224 5.448 10.570 1.00 61.53 96 ALA A C 1
ATOM 725 O O . ALA A 1 96 ? -14.997 6.269 10.078 1.00 61.53 96 ALA A O 1
ATOM 726 N N . ASP A 1 97 ? -13.640 5.635 11.757 1.00 55.75 97 ASP A N 1
ATOM 727 C CA . ASP A 1 97 ? -13.888 6.785 12.627 1.00 55.75 97 ASP A CA 1
ATOM 728 C C . ASP A 1 97 ? -13.206 8.062 12.117 1.00 55.75 97 ASP A C 1
ATOM 730 O O . ASP A 1 97 ? -13.794 9.142 12.176 1.00 55.75 97 ASP A O 1
ATOM 734 N N . THR A 1 98 ? -12.021 7.960 11.504 1.00 54.31 98 THR A N 1
ATOM 735 C CA . THR A 1 98 ? -11.352 9.117 10.880 1.00 54.31 98 THR A CA 1
ATOM 736 C C . THR A 1 98 ? -12.145 9.685 9.696 1.00 54.31 98 THR A C 1
ATOM 738 O O . THR A 1 98 ? -12.082 10.885 9.440 1.00 54.31 98 THR A O 1
ATOM 741 N N . LEU A 1 99 ? -12.916 8.856 8.983 1.00 52.62 99 LEU A N 1
ATOM 742 C CA . LEU A 1 99 ? -13.746 9.296 7.852 1.00 52.62 99 LEU A CA 1
ATOM 743 C C . LEU A 1 99 ? -15.052 9.981 8.288 1.00 52.62 99 LEU A C 1
ATOM 745 O O . LEU A 1 99 ? -15.604 10.762 7.518 1.00 52.62 99 LEU A O 1
ATOM 749 N N . ARG A 1 100 ? -15.537 9.725 9.512 1.00 49.25 100 ARG A N 1
ATOM 750 C CA . ARG A 1 100 ? -16.752 10.353 10.064 1.00 49.25 100 ARG A CA 1
ATOM 751 C C . ARG A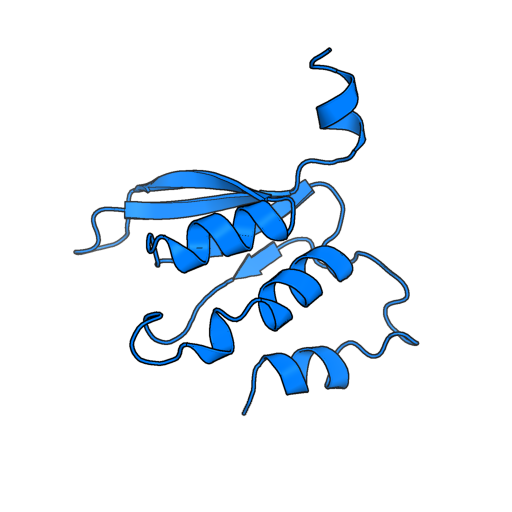 1 100 ? -16.542 11.789 10.543 1.00 49.25 100 ARG A C 1
ATOM 753 O O . ARG A 1 100 ? -17.487 12.559 10.503 1.00 49.25 100 ARG A O 1
ATOM 760 N N . ASN A 1 101 ? -15.324 12.156 10.937 1.00 44.28 101 ASN A N 1
ATOM 761 C CA . ASN A 1 101 ? -14.999 13.492 11.459 1.00 44.28 101 ASN A CA 1
ATOM 762 C C . ASN A 1 101 ? -14.541 14.493 10.376 1.00 44.28 101 ASN A C 1
ATOM 764 O O . ASN A 1 101 ? -13.949 15.520 10.698 1.00 44.28 101 ASN A O 1
ATOM 768 N N . GLN A 1 102 ? -14.753 14.179 9.094 1.00 47.25 102 GLN A N 1
ATOM 769 C CA . GLN A 1 102 ? -14.373 15.024 7.949 1.00 47.25 102 GLN A CA 1
ATOM 770 C C . GLN A 1 102 ? -15.580 15.463 7.091 1.00 47.25 102 GLN A C 1
ATOM 772 O O . GLN A 1 102 ? -15.383 15.977 5.990 1.00 47.25 102 GLN A O 1
ATOM 777 N N . LEU A 1 103 ? -16.806 15.268 7.592 1.00 41.03 103 LEU A N 1
ATOM 778 C CA . LEU A 1 103 ? -18.085 15.716 7.023 1.00 41.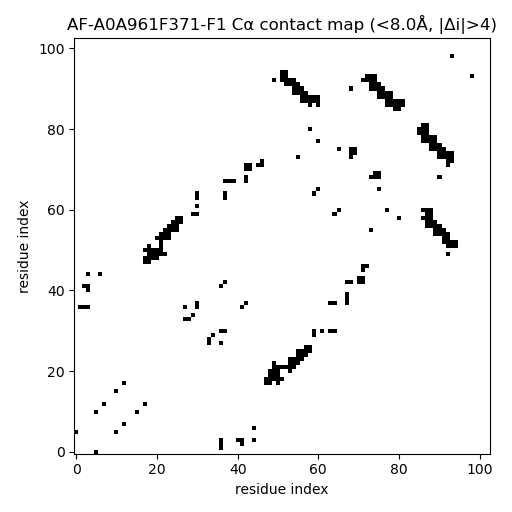03 103 LEU A CA 1
ATOM 779 C C . LEU A 1 103 ? -18.862 16.507 8.080 1.00 41.03 103 LEU A C 1
ATOM 781 O O . LEU A 1 103 ? -19.626 17.406 7.670 1.00 41.03 103 LEU A O 1
#

Foldseek 3Di:
DQPLVVLCVVCPCVVQVWADAQEEELDDDDCVVCVSSLDLSVLCSLLTHHHAFRKYWYLDPDPSNCVSCVVSQWDWDWDQHPDPRGTIIIITRHDPVNVVVPD

Solvent-accessible surface area (backbone atoms only — not comparable to full-atom values): 5868 Å² total; per-residue (Å²): 132,60,65,67,59,46,53,51,69,79,51,37,62,90,82,49,82,59,40,71,38,56,67,42,80,59,76,75,68,56,60,93,78,34,50,70,77,63,29,71,67,42,28,52,48,48,40,57,38,31,24,78,61,14,35,37,40,26,67,64,77,49,70,64,53,54,54,35,38,46,76,30,46,26,52,71,48,82,39,81,29,70,89,93,38,75,50,17,32,41,29,38,26,64,36,78,68,65,65,62,78,75,118

Mean 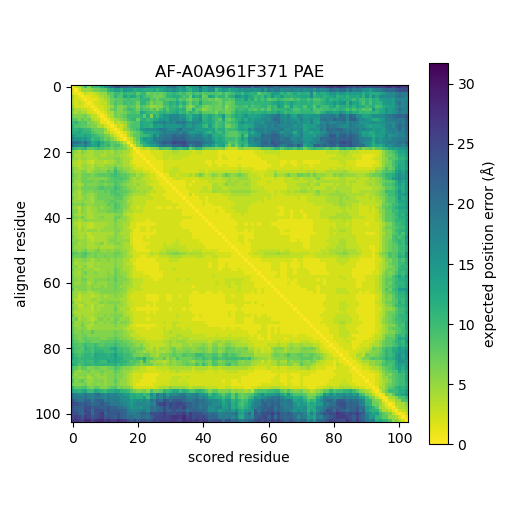predicted aligned error: 6.65 Å